Protein AF-A0A482VHX1-F1 (afdb_monomer)

InterPro domains:
  IPR001828 Receptor, ligand binding region [PF01094] (7-68)
  IPR028082 Periplasmic binding protein-like I [SSF53822] (9-68)
  IPR050726 Metabotropic Glutamate Receptor [PTHR24060] (8-67)

Foldseek 3Di:
DDDPPPPVPPDDPCVVVVVVLVVLVVQLVVVVCVVPCVVPPDPDDDPCSVPDDPVCSCVVRSVPDDDDPPPPPD

Solvent-accessible surface area (backbone atoms only — not comparable to full-atom values): 4900 Å² total; per-residue (Å²): 138,81,75,90,74,72,75,73,78,75,74,63,89,56,58,60,61,55,53,51,53,54,48,43,50,52,53,18,51,50,52,51,44,63,72,72,37,75,85,55,89,62,90,75,87,48,73,70,68,79,71,49,58,66,70,56,42,42,66,67,27,51,72,63,58,82,85,78,88,77,77,84,85,118

Structure (mmCIF, N/CA/C/O backbone):
data_AF-A0A482VHX1-F1
#
_entry.id   AF-A0A482VHX1-F1
#
loop_
_atom_site.group_PDB
_atom_site.id
_atom_site.type_symbol
_atom_site.label_atom_id
_atom_site.label_alt_id
_atom_site.label_comp_id
_atom_s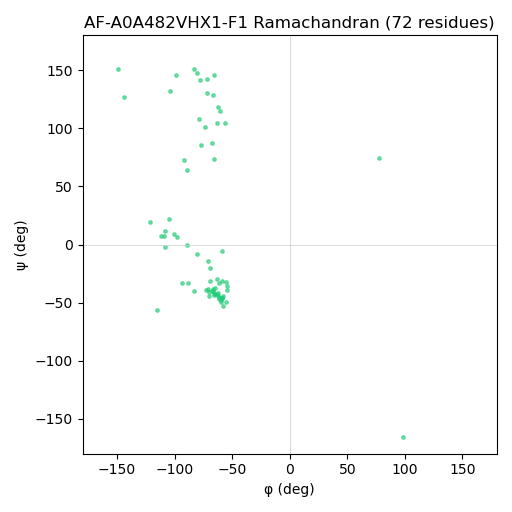ite.label_asym_id
_atom_site.label_entity_id
_atom_site.label_seq_id
_atom_site.pdbx_PDB_ins_code
_atom_site.Cartn_x
_atom_site.Cartn_y
_atom_site.Cartn_z
_atom_site.occupancy
_atom_site.B_iso_or_equiv
_atom_site.auth_seq_id
_atom_site.auth_comp_id
_atom_site.auth_asym_id
_atom_site.auth_atom_id
_atom_site.pdbx_PDB_model_num
ATOM 1 N N . MET A 1 1 ? -14.501 35.858 38.505 1.00 43.47 1 MET A N 1
ATOM 2 C CA . MET A 1 1 ? -13.874 34.524 38.423 1.00 43.47 1 MET A CA 1
ATOM 3 C C . MET A 1 1 ? -14.412 33.903 37.153 1.00 43.47 1 MET A C 1
ATOM 5 O O . MET A 1 1 ? -15.382 33.161 37.181 1.00 43.47 1 MET A O 1
ATOM 9 N N . ASN A 1 2 ? -13.890 34.429 36.045 1.00 47.19 2 ASN A N 1
ATOM 10 C CA . ASN A 1 2 ? -14.306 34.083 34.697 1.00 47.19 2 ASN A CA 1
ATOM 11 C C . ASN A 1 2 ? -13.635 32.773 34.302 1.00 47.19 2 ASN A C 1
ATOM 13 O O . ASN A 1 2 ? -12.494 32.535 34.688 1.00 47.19 2 ASN A O 1
ATOM 17 N N . GLU A 1 3 ? -14.362 32.020 33.482 1.00 50.44 3 GLU A N 1
ATOM 18 C CA . GLU A 1 3 ? -13.836 30.993 32.588 1.00 50.44 3 GLU A CA 1
ATOM 19 C C . GLU A 1 3 ? -13.460 29.661 33.248 1.00 50.44 3 GLU A C 1
ATOM 21 O O . GLU A 1 3 ? -12.305 29.260 33.326 1.00 50.44 3 GLU A O 1
ATOM 26 N N . ILE A 1 4 ? -14.507 28.896 33.588 1.00 55.69 4 ILE A N 1
ATOM 27 C CA . ILE A 1 4 ? -14.495 27.434 33.420 1.00 55.69 4 ILE A CA 1
ATOM 28 C C . ILE A 1 4 ? -14.430 27.174 31.906 1.00 5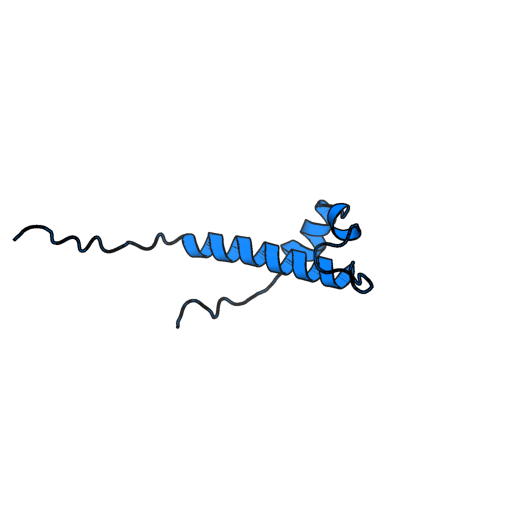5.69 4 ILE A C 1
ATOM 30 O O . ILE A 1 4 ? -15.421 26.843 31.263 1.00 55.69 4 ILE A O 1
ATOM 34 N N . ILE A 1 5 ? -13.263 27.414 31.314 1.00 55.91 5 ILE A N 1
ATOM 35 C CA . ILE A 1 5 ? -12.874 26.855 30.021 1.00 55.91 5 ILE A CA 1
ATOM 36 C C . ILE A 1 5 ? -12.210 25.523 30.363 1.00 55.91 5 ILE A C 1
ATOM 38 O O . ILE A 1 5 ? -11.018 25.320 30.178 1.00 55.91 5 ILE A O 1
ATOM 42 N N . ASP A 1 6 ? -13.003 24.620 30.929 1.00 57.50 6 ASP A N 1
ATOM 43 C CA . ASP A 1 6 ? -12.782 23.205 30.690 1.00 57.50 6 ASP A CA 1
ATOM 44 C C . ASP A 1 6 ? -13.663 22.900 29.481 1.00 57.50 6 ASP A C 1
ATOM 46 O O . ASP A 1 6 ? -14.777 22.389 29.592 1.00 57.50 6 ASP A O 1
ATOM 50 N N . VAL A 1 7 ? -13.232 23.371 28.304 1.00 60.81 7 VAL A N 1
ATOM 51 C CA . VAL A 1 7 ? -13.761 22.823 27.054 1.00 60.81 7 VAL A CA 1
ATOM 52 C C . VAL A 1 7 ? -13.212 21.411 27.047 1.00 60.81 7 VAL A C 1
ATOM 54 O O . VAL A 1 7 ? -12.096 21.173 26.592 1.00 60.81 7 VAL A O 1
ATOM 57 N N . ILE A 1 8 ? -13.950 20.504 27.680 1.00 61.47 8 ILE A N 1
ATOM 58 C CA . ILE A 1 8 ? -13.670 19.080 27.662 1.00 61.47 8 ILE A CA 1
ATOM 59 C C . ILE A 1 8 ? -13.643 18.737 26.178 1.00 61.47 8 ILE A C 1
ATOM 61 O O . ILE A 1 8 ? -14.672 18.783 25.504 1.00 61.47 8 ILE A O 1
ATOM 65 N N . TYR A 1 9 ? -12.443 18.539 25.640 1.00 59.22 9 TYR A N 1
ATOM 66 C CA . TYR A 1 9 ? -12.264 18.186 24.246 1.00 59.22 9 TYR A CA 1
ATOM 67 C C . TYR A 1 9 ? -12.937 16.832 24.049 1.00 59.22 9 TYR A C 1
ATOM 69 O O . TYR A 1 9 ? -12.440 15.804 24.507 1.00 59.22 9 TYR A O 1
ATOM 77 N N . GLU A 1 10 ? -14.108 16.839 23.423 1.00 63.84 10 GLU A N 1
ATOM 78 C CA . GLU A 1 10 ? -14.780 15.616 23.028 1.00 63.84 10 GLU A CA 1
ATOM 79 C C . GLU A 1 10 ? -14.009 15.071 21.830 1.00 63.84 10 GLU A C 1
ATOM 81 O O . GLU A 1 10 ? -14.079 15.603 20.718 1.00 63.84 10 GLU A O 1
ATOM 86 N N . GLN A 1 11 ? -13.175 14.065 22.087 1.00 61.72 11 GLN A N 1
ATOM 87 C CA . GLN A 1 11 ? -12.400 13.429 21.038 1.00 61.72 11 GLN A CA 1
ATOM 88 C C . GLN A 1 11 ? -13.384 12.838 20.027 1.00 61.72 11 GLN A C 1
ATOM 90 O O . GLN A 1 11 ? -14.179 11.955 20.353 1.00 61.72 11 GLN A O 1
ATOM 95 N N . GLU A 1 12 ? -13.374 13.376 18.806 1.00 64.56 12 GLU A N 1
ATOM 96 C CA . GLU A 1 12 ? -14.298 12.937 17.768 1.00 64.56 12 GLU A CA 1
ATOM 97 C C . GLU A 1 12 ? -14.012 11.457 17.484 1.00 64.56 12 GLU A C 1
ATOM 99 O O . GLU A 1 12 ? -12.896 11.063 17.137 1.00 64.56 12 GLU A O 1
ATOM 104 N N . SER A 1 13 ? -15.025 10.622 17.720 1.00 68.62 13 SER A N 1
ATOM 105 C CA . SER A 1 13 ? -14.911 9.157 17.737 1.00 68.62 13 SER A CA 1
ATOM 106 C C . SER A 1 13 ? -14.408 8.520 16.431 1.00 68.62 13 SER A C 1
ATOM 108 O O . SER A 1 13 ? -14.190 7.311 16.395 1.00 68.62 13 SER A O 1
ATOM 110 N N . LYS A 1 14 ? -14.227 9.294 15.353 1.00 76.50 14 LYS A N 1
ATOM 111 C CA . LYS A 1 14 ? -13.792 8.819 14.036 1.00 76.50 14 LYS A CA 1
ATOM 112 C C . LYS A 1 14 ? -12.368 9.215 13.681 1.00 76.50 14 LYS A C 1
ATOM 114 O O . LYS A 1 14 ? -11.890 8.784 12.633 1.00 76.50 14 LYS A O 1
ATOM 119 N N . VAL A 1 15 ? -11.669 9.968 14.533 1.00 83.81 15 VAL A N 1
ATOM 120 C CA . VAL A 1 15 ? -10.240 10.265 14.336 1.00 83.81 15 VAL A CA 1
ATOM 121 C C . VAL A 1 15 ? -9.443 8.970 14.168 1.00 83.81 15 VAL A C 1
ATOM 123 O O . VAL A 1 15 ? -8.559 8.916 13.315 1.00 83.81 15 VAL A O 1
ATOM 126 N N . GLN A 1 16 ? -9.823 7.906 14.881 1.00 78.50 16 GLN A N 1
ATOM 127 C CA . GLN A 1 16 ? -9.161 6.615 14.750 1.00 78.50 16 GLN A CA 1
ATOM 128 C C . GLN A 1 16 ? -9.270 6.026 13.342 1.00 78.50 16 GLN A C 1
ATOM 130 O O . GLN A 1 16 ? -8.254 5.684 12.752 1.00 78.50 16 GLN A O 1
ATOM 135 N N . PHE A 1 17 ? -10.458 6.067 12.728 1.00 87.69 17 PHE A N 1
ATOM 136 C CA . PHE A 1 17 ? -10.636 5.603 11.348 1.00 87.69 17 PHE A CA 1
ATOM 137 C C . PHE A 1 17 ? -9.752 6.358 10.349 1.00 87.69 17 PHE A C 1
ATOM 139 O O . PHE A 1 17 ? -9.336 5.792 9.338 1.00 87.69 17 PHE A O 1
ATOM 146 N N . VAL A 1 18 ? -9.464 7.638 10.607 1.00 90.00 18 VAL A N 1
ATOM 147 C CA . VAL A 1 18 ? -8.555 8.426 9.763 1.00 90.00 18 VAL A CA 1
ATOM 148 C C . VAL A 1 18 ? -7.120 7.933 9.925 1.00 90.00 18 VAL A C 1
ATOM 150 O O . VAL A 1 18 ? -6.422 7.761 8.923 1.00 90.00 18 VAL A O 1
ATOM 153 N N . VAL A 1 19 ? -6.689 7.673 11.162 1.00 89.19 19 VAL A N 1
ATOM 154 C CA . VAL A 1 19 ? -5.365 7.111 11.457 1.00 89.19 19 VAL A CA 1
ATOM 155 C C . VAL A 1 19 ? -5.207 5.752 10.779 1.00 89.19 19 VAL A C 1
ATOM 157 O O . VAL A 1 19 ? -4.228 5.545 10.061 1.00 89.19 19 VAL A O 1
ATOM 160 N N . ASP A 1 20 ? -6.197 4.873 10.906 1.00 90.81 20 ASP A N 1
ATOM 161 C CA . ASP A 1 20 ? -6.142 3.516 10.358 1.00 90.81 20 ASP A CA 1
ATOM 162 C C . ASP A 1 20 ? -6.136 3.533 8.836 1.00 90.81 20 ASP A C 1
ATOM 164 O O . ASP A 1 20 ? -5.375 2.797 8.207 1.00 90.81 20 ASP A O 1
ATOM 168 N N . ALA A 1 21 ? -6.930 4.416 8.222 1.00 93.50 21 ALA A N 1
ATOM 169 C CA . ALA A 1 21 ? -6.931 4.593 6.778 1.00 93.50 21 ALA A CA 1
ATOM 170 C C . ALA A 1 21 ? -5.541 5.011 6.281 1.00 93.50 21 ALA A C 1
ATOM 172 O O . ALA A 1 21 ? -4.996 4.388 5.368 1.00 93.50 21 ALA A O 1
ATOM 173 N N . VAL A 1 22 ? -4.927 6.024 6.900 1.00 95.19 22 VAL A N 1
ATOM 174 C CA . VAL A 1 22 ? -3.580 6.479 6.522 1.00 95.19 22 VAL A CA 1
ATOM 175 C C . VAL A 1 22 ? -2.549 5.371 6.742 1.00 95.19 22 VAL A C 1
ATOM 177 O O . VAL A 1 22 ? -1.694 5.142 5.881 1.00 95.19 22 VAL A O 1
ATOM 180 N N . TYR A 1 23 ? -2.648 4.643 7.854 1.00 95.25 23 TYR A N 1
ATOM 181 C CA . TYR A 1 23 ? -1.724 3.562 8.180 1.00 95.25 23 TYR A CA 1
ATOM 182 C C . TYR A 1 23 ? -1.845 2.376 7.212 1.00 95.25 23 TYR A C 1
ATOM 184 O O . TYR A 1 23 ? -0.831 1.825 6.778 1.00 95.25 23 TYR A O 1
ATOM 192 N N . ALA A 1 24 ? -3.063 2.041 6.781 1.00 96.56 24 ALA A N 1
ATOM 193 C CA . ALA A 1 24 ? -3.316 1.030 5.760 1.00 96.56 24 ALA A CA 1
ATOM 194 C C . ALA A 1 24 ? -2.621 1.375 4.433 1.00 96.56 24 ALA A C 1
ATOM 196 O O . ALA A 1 24 ? -1.929 0.531 3.857 1.00 96.56 24 ALA A O 1
ATOM 197 N N . PHE A 1 25 ? -2.727 2.627 3.972 1.00 97.31 25 PHE A N 1
ATOM 198 C CA . PHE A 1 25 ? -2.008 3.082 2.777 1.00 97.31 25 PHE A CA 1
ATOM 199 C C . PHE A 1 25 ? -0.489 3.039 2.963 1.00 97.31 25 PHE A C 1
ATOM 201 O O . PHE A 1 25 ? 0.221 2.591 2.059 1.00 97.31 25 PHE A O 1
ATOM 208 N N . ALA A 1 26 ? 0.016 3.464 4.124 1.00 96.38 26 ALA A N 1
ATOM 209 C CA . ALA A 1 26 ? 1.444 3.426 4.425 1.00 96.38 26 ALA A CA 1
ATOM 210 C C . ALA A 1 26 ? 1.997 1.993 4.359 1.00 96.38 26 ALA A C 1
ATOM 212 O O . ALA A 1 26 ? 3.021 1.752 3.716 1.00 96.38 26 ALA A O 1
ATOM 213 N N . LEU A 1 27 ? 1.293 1.028 4.957 1.00 96.75 27 LEU A N 1
ATOM 214 C CA . LEU A 1 27 ? 1.693 -0.377 4.952 1.00 96.75 27 LEU A CA 1
ATOM 215 C C . LEU A 1 27 ? 1.609 -0.997 3.547 1.00 96.75 27 LEU A C 1
ATOM 217 O O . LEU A 1 27 ? 2.517 -1.719 3.132 1.00 96.75 27 LEU A O 1
ATOM 221 N N . ALA A 1 28 ? 0.570 -0.667 2.777 1.00 97.88 28 ALA A N 1
ATOM 222 C CA . ALA A 1 28 ? 0.432 -1.119 1.395 1.00 97.88 28 ALA A CA 1
ATOM 223 C C . ALA A 1 28 ? 1.581 -0.605 0.508 1.00 97.88 28 ALA A C 1
ATOM 225 O O . ALA A 1 28 ? 2.199 -1.379 -0.226 1.00 97.88 28 ALA A O 1
ATOM 226 N N . LEU A 1 29 ? 1.913 0.688 0.607 1.00 96.88 29 LEU A N 1
ATOM 227 C CA . LEU A 1 29 ? 3.029 1.300 -0.121 1.00 96.88 29 LEU A CA 1
ATOM 228 C C . LEU A 1 29 ? 4.382 0.732 0.315 1.00 96.88 29 LEU A C 1
ATOM 230 O O . LEU A 1 29 ? 5.260 0.531 -0.522 1.00 96.88 29 LEU A O 1
ATOM 234 N N . HIS A 1 30 ? 4.550 0.441 1.605 1.00 95.25 30 HIS A N 1
ATOM 235 C CA . HIS A 1 30 ? 5.753 -0.200 2.122 1.00 95.25 30 HIS A CA 1
ATOM 236 C C . HIS A 1 30 ? 5.958 -1.598 1.523 1.00 95.25 30 HIS A C 1
ATOM 238 O O . HIS A 1 30 ? 7.061 -1.931 1.089 1.00 95.25 30 HIS A O 1
ATOM 244 N N . ASN A 1 31 ? 4.897 -2.402 1.440 1.00 96.44 31 ASN A N 1
ATOM 245 C CA . ASN A 1 31 ? 4.960 -3.725 0.820 1.00 96.44 31 ASN A CA 1
ATOM 246 C C . ASN A 1 31 ? 5.262 -3.628 -0.685 1.00 96.44 31 ASN A C 1
ATOM 248 O O . ASN A 1 31 ? 6.151 -4.326 -1.169 1.00 96.44 31 ASN A O 1
ATOM 252 N N . LEU A 1 32 ? 4.625 -2.691 -1.397 1.00 96.94 32 LEU A N 1
ATOM 253 C CA . LEU A 1 32 ? 4.934 -2.410 -2.803 1.00 96.94 32 LEU A CA 1
ATOM 254 C C . LEU A 1 32 ? 6.410 -2.022 -2.999 1.00 96.94 32 LEU A C 1
ATOM 256 O O . LEU A 1 32 ? 7.073 -2.522 -3.909 1.00 96.94 32 LEU A O 1
ATOM 260 N N . TYR A 1 33 ? 6.944 -1.154 -2.133 1.00 95.44 33 TYR A N 1
AT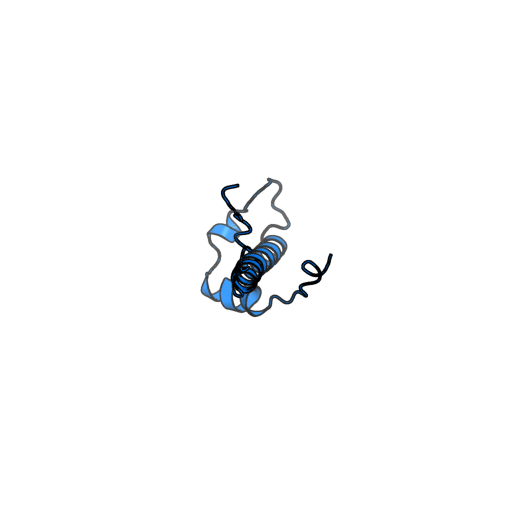OM 261 C CA . TYR A 1 33 ? 8.353 -0.760 -2.161 1.00 95.44 33 TYR A CA 1
ATOM 262 C C . TYR A 1 33 ? 9.273 -1.972 -1.989 1.00 95.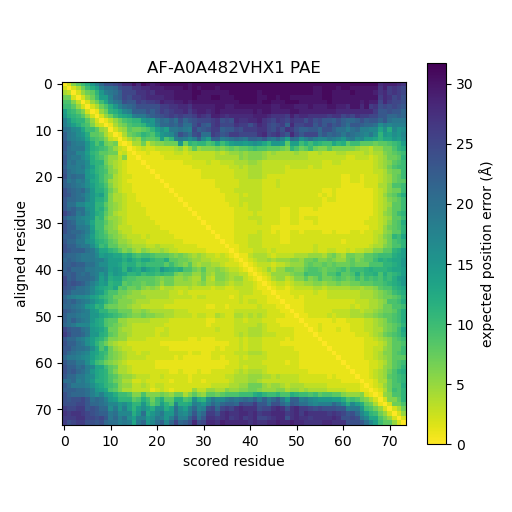44 33 TYR A C 1
ATOM 264 O O . TYR A 1 33 ? 10.234 -2.136 -2.739 1.00 95.44 33 TYR A O 1
ATOM 272 N N . ARG A 1 34 ? 8.974 -2.845 -1.020 1.00 93.56 34 ARG A N 1
ATOM 273 C CA . ARG A 1 34 ? 9.775 -4.046 -0.753 1.00 93.56 34 ARG A CA 1
ATOM 274 C C . ARG A 1 34 ? 9.792 -5.022 -1.921 1.00 93.56 34 ARG A C 1
ATOM 276 O O . ARG A 1 34 ? 10.794 -5.715 -2.084 1.00 93.56 34 ARG A O 1
ATOM 283 N N . ASP A 1 35 ? 8.735 -5.068 -2.723 1.00 95.00 35 ASP A N 1
ATOM 284 C CA . ASP A 1 35 ? 8.660 -5.961 -3.875 1.00 95.00 35 ASP A CA 1
ATOM 285 C C . ASP A 1 35 ? 9.345 -5.387 -5.117 1.00 95.00 35 ASP A C 1
ATOM 287 O O . ASP A 1 35 ? 10.058 -6.119 -5.804 1.00 95.00 35 ASP A O 1
ATOM 291 N N . LEU A 1 36 ? 9.197 -4.084 -5.377 1.00 94.94 36 LEU A N 1
ATOM 292 C CA . LEU A 1 36 ? 9.706 -3.450 -6.600 1.00 94.94 36 LEU A CA 1
ATOM 293 C C . LEU A 1 36 ? 11.102 -2.839 -6.471 1.00 94.94 36 LEU A C 1
ATOM 295 O O . LEU A 1 36 ? 11.849 -2.796 -7.446 1.00 94.94 36 LEU A O 1
ATOM 299 N N . CYS A 1 37 ? 11.455 -2.323 -5.296 1.00 94.12 37 CYS A N 1
ATOM 300 C CA . CYS A 1 37 ? 12.622 -1.461 -5.118 1.00 94.12 37 CYS A CA 1
ATOM 301 C C . CYS A 1 37 ? 13.810 -2.175 -4.445 1.00 94.12 37 CYS A C 1
ATOM 303 O O . CYS A 1 37 ? 14.680 -1.503 -3.896 1.00 94.12 37 CYS A O 1
ATOM 305 N N . LYS A 1 38 ? 13.884 -3.517 -4.485 1.00 87.81 38 LYS A N 1
ATOM 306 C CA . LYS A 1 38 ? 14.949 -4.309 -3.821 1.00 87.81 38 LYS A CA 1
ATOM 307 C C . LYS A 1 38 ? 16.365 -3.881 -4.218 1.00 87.81 38 LYS A C 1
ATOM 309 O O . LYS A 1 38 ? 17.239 -3.801 -3.364 1.00 87.81 38 LYS A O 1
ATOM 314 N N . ASP A 1 39 ? 16.559 -3.547 -5.492 1.00 87.38 39 ASP A N 1
ATOM 315 C CA . ASP A 1 39 ? 17.855 -3.134 -6.046 1.00 87.38 39 ASP A CA 1
ATOM 316 C C . ASP A 1 39 ? 18.011 -1.607 -6.150 1.00 87.38 39 ASP A 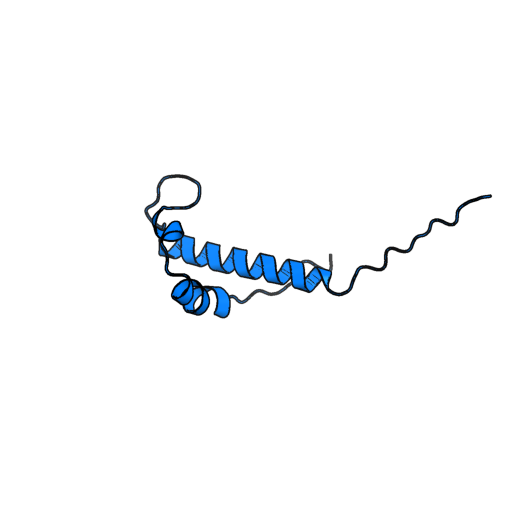C 1
ATOM 318 O O . ASP A 1 39 ? 18.987 -1.094 -6.712 1.00 87.38 39 ASP A O 1
ATOM 322 N N . TYR A 1 40 ? 17.049 -0.846 -5.624 1.00 90.06 40 TYR A N 1
ATOM 323 C CA . TYR A 1 40 ? 17.078 0.605 -5.697 1.00 90.06 40 TYR A CA 1
ATOM 324 C C . TYR A 1 40 ? 18.030 1.174 -4.640 1.00 90.06 40 TYR A C 1
ATOM 326 O O . TYR A 1 40 ? 17.756 1.171 -3.446 1.00 90.06 40 TYR A O 1
ATOM 334 N N . ARG A 1 41 ? 19.182 1.676 -5.094 1.00 84.44 41 ARG A N 1
ATOM 335 C CA . ARG A 1 41 ? 20.268 2.158 -4.218 1.00 84.44 41 ARG A CA 1
ATOM 336 C C . ARG A 1 41 ? 20.070 3.572 -3.667 1.00 84.44 41 ARG A C 1
ATOM 338 O O . ARG A 1 41 ? 20.887 4.031 -2.875 1.00 84.44 41 ARG A O 1
ATOM 345 N N . LYS A 1 42 ? 19.052 4.297 -4.136 1.00 87.00 42 LYS A N 1
ATOM 346 C CA . LYS A 1 42 ? 18.774 5.675 -3.714 1.00 87.00 42 LYS A CA 1
ATOM 347 C C . LYS A 1 42 ? 17.677 5.674 -2.658 1.00 87.00 42 LYS A C 1
ATOM 349 O O . LYS A 1 42 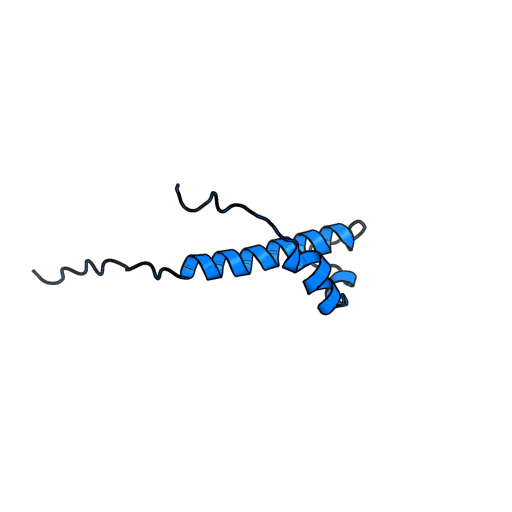? 16.746 4.882 -2.735 1.00 87.00 42 LYS A O 1
ATOM 354 N N . SER A 1 43 ? 17.758 6.601 -1.713 1.00 82.75 43 SER A N 1
ATOM 355 C CA . SER A 1 43 ? 16.673 6.837 -0.764 1.00 82.75 43 SER A CA 1
ATOM 356 C C . SER A 1 43 ? 15.431 7.386 -1.475 1.00 82.75 43 SER A C 1
ATOM 358 O O . SER A 1 43 ? 15.547 8.171 -2.419 1.00 82.75 43 SER A O 1
ATOM 360 N N . GLY A 1 44 ? 14.248 7.015 -0.986 1.00 86.94 44 GLY A N 1
ATOM 361 C CA . GLY A 1 44 ? 12.961 7.506 -1.484 1.00 86.94 44 GLY A CA 1
ATOM 362 C C . GLY A 1 44 ? 12.268 6.553 -2.458 1.00 86.94 44 GLY A C 1
ATOM 363 O O . GLY A 1 44 ? 12.612 5.380 -2.555 1.00 86.94 44 GLY A O 1
ATOM 364 N N . VAL A 1 45 ? 11.257 7.059 -3.165 1.00 91.06 45 VAL A N 1
ATOM 365 C CA . VAL A 1 45 ? 10.407 6.266 -4.066 1.00 91.06 45 VAL A CA 1
ATOM 366 C C . VAL A 1 45 ? 11.181 5.875 -5.328 1.00 91.06 45 VAL A C 1
ATOM 368 O O . VAL A 1 45 ? 11.790 6.730 -5.976 1.00 91.06 45 VAL A O 1
ATOM 371 N N . CYS A 1 46 ? 11.154 4.591 -5.700 1.00 94.12 46 CYS A N 1
ATOM 372 C CA . CYS A 1 46 ? 11.768 4.136 -6.945 1.00 94.12 46 CYS A CA 1
ATOM 373 C C . CYS A 1 46 ? 10.825 4.341 -8.150 1.00 94.12 46 CYS A C 1
ATOM 375 O O . CYS A 1 46 ? 9.604 4.263 -7.987 1.00 94.12 46 CYS A O 1
ATOM 377 N N . PRO A 1 47 ? 11.347 4.557 -9.377 1.00 94.31 47 PRO A N 1
ATOM 378 C CA . PRO A 1 47 ? 10.510 4.824 -10.554 1.00 94.31 47 PRO A CA 1
ATOM 379 C C . PRO A 1 47 ? 9.445 3.753 -10.828 1.00 94.31 47 PRO A C 1
ATOM 381 O O . PRO A 1 47 ? 8.343 4.083 -11.262 1.00 94.31 47 PRO A O 1
ATOM 384 N N . ALA A 1 48 ? 9.733 2.488 -10.500 1.00 94.25 48 ALA A N 1
ATOM 385 C CA . ALA A 1 48 ? 8.799 1.378 -10.676 1.00 94.25 48 ALA A CA 1
ATOM 386 C C . ALA A 1 48 ? 7.512 1.542 -9.849 1.00 94.25 48 ALA A C 1
ATOM 388 O O . ALA A 1 48 ? 6.446 1.156 -10.311 1.00 94.25 48 ALA A O 1
ATOM 389 N N . MET A 1 49 ? 7.584 2.160 -8.665 1.00 95.44 49 MET A N 1
ATOM 390 C CA . MET A 1 49 ? 6.388 2.452 -7.869 1.00 95.44 49 MET A CA 1
ATOM 391 C C . MET A 1 49 ? 5.533 3.553 -8.495 1.00 95.44 49 MET A C 1
ATOM 393 O O . MET A 1 49 ? 4.313 3.463 -8.468 1.00 95.44 49 MET A O 1
ATOM 397 N N . THR A 1 50 ? 6.157 4.585 -9.076 1.00 93.31 50 THR A N 1
ATOM 398 C CA . THR A 1 50 ? 5.424 5.722 -9.672 1.00 93.31 50 THR A CA 1
ATOM 399 C C . THR A 1 50 ? 4.651 5.356 -10.936 1.00 93.31 50 THR A C 1
ATOM 401 O O . THR A 1 50 ? 3.729 6.069 -11.316 1.00 93.31 50 THR A O 1
ATOM 404 N N . GLN A 1 51 ? 5.027 4.251 -11.580 1.00 94.69 51 GLN A N 1
ATOM 405 C CA . GLN A 1 51 ? 4.403 3.735 -12.799 1.00 94.69 51 GLN A CA 1
ATOM 406 C C . GLN A 1 51 ? 3.599 2.453 -12.536 1.00 94.69 51 GLN A C 1
ATOM 408 O O . GLN A 1 51 ? 3.169 1.797 -13.481 1.00 94.69 51 GLN A O 1
ATOM 413 N N . TYR A 1 52 ? 3.430 2.065 -11.268 1.00 96.50 52 TYR A N 1
ATOM 414 C CA . TYR A 1 52 ? 2.725 0.840 -10.918 1.00 96.50 52 TYR A CA 1
ATOM 415 C C . TYR A 1 52 ? 1.221 0.978 -11.165 1.00 96.50 52 TYR A C 1
ATOM 417 O O . TYR A 1 52 ? 0.636 2.033 -10.913 1.00 96.50 52 TYR A O 1
ATOM 425 N N . ASP A 1 53 ? 0.586 -0.094 -11.637 1.00 98.12 53 ASP A N 1
ATOM 426 C CA . ASP A 1 53 ? -0.850 -0.088 -11.903 1.00 98.12 53 ASP A CA 1
ATOM 427 C C . ASP A 1 53 ? -1.658 0.059 -10.602 1.00 98.12 53 ASP A C 1
ATOM 429 O O . ASP A 1 53 ? -1.465 -0.674 -9.628 1.00 98.12 53 ASP A O 1
ATOM 433 N N . GLY A 1 54 ? -2.585 1.019 -10.586 1.00 97.06 54 GLY A N 1
ATOM 434 C CA . GLY A 1 54 ? -3.390 1.331 -9.404 1.00 97.06 54 GLY A CA 1
ATOM 435 C C . GLY A 1 54 ? -4.401 0.238 -9.045 1.00 97.06 54 GLY A C 1
ATOM 436 O O . GLY A 1 54 ? -4.689 0.029 -7.865 1.00 97.06 54 GLY A O 1
ATOM 437 N N . GLY A 1 55 ? -4.922 -0.489 -10.038 1.00 98.19 55 GLY A N 1
ATOM 438 C CA . GLY A 1 55 ? -5.844 -1.604 -9.816 1.00 98.19 55 GLY A CA 1
ATOM 439 C C . GLY A 1 55 ? -5.144 -2.802 -9.176 1.00 98.19 55 GLY A C 1
ATOM 440 O O . GLY A 1 55 ? -5.673 -3.411 -8.242 1.00 98.19 55 GLY A O 1
ATOM 441 N N . ASP A 1 56 ? -3.932 -3.101 -9.631 1.00 98.12 56 ASP A N 1
ATOM 442 C CA . ASP A 1 56 ? -3.044 -4.085 -9.027 1.00 98.12 56 ASP A CA 1
ATOM 443 C C . ASP A 1 56 ? -2.590 -3.643 -7.637 1.00 98.12 56 ASP A C 1
ATOM 445 O O . ASP A 1 56 ? -2.608 -4.462 -6.719 1.00 98.12 56 ASP A O 1
ATOM 449 N N . PHE A 1 57 ? -2.253 -2.362 -7.441 1.00 98.19 57 PHE A N 1
ATOM 450 C CA . PHE A 1 57 ? -1.920 -1.832 -6.116 1.00 98.19 57 PHE A CA 1
ATOM 451 C C . PHE A 1 57 ? -3.051 -2.086 -5.114 1.00 98.19 57 PHE A C 1
ATOM 453 O O . PHE A 1 57 ? -2.827 -2.642 -4.035 1.00 98.19 57 PHE A O 1
ATOM 460 N N . TYR A 1 58 ? -4.277 -1.734 -5.509 1.00 98.12 58 TYR A N 1
ATOM 461 C CA . TYR A 1 58 ? -5.472 -1.914 -4.698 1.00 98.12 58 TYR A CA 1
ATOM 462 C C . TYR A 1 58 ? -5.683 -3.383 -4.311 1.00 98.12 58 TYR A C 1
ATOM 464 O O . TYR A 1 58 ? -5.798 -3.706 -3.129 1.00 98.12 58 TYR A O 1
ATOM 472 N N . LYS A 1 59 ? -5.680 -4.290 -5.296 1.00 98.25 59 LYS A N 1
ATOM 473 C CA . LYS A 1 59 ? -5.985 -5.713 -5.081 1.00 98.25 59 LYS A CA 1
ATOM 474 C C . LYS A 1 59 ? -4.878 -6.477 -4.359 1.00 98.25 59 LYS A C 1
ATOM 476 O O . LYS A 1 59 ? -5.177 -7.361 -3.565 1.00 98.25 59 LYS A O 1
ATOM 481 N N . LYS A 1 60 ? -3.611 -6.196 -4.678 1.00 97.88 60 LYS A N 1
ATOM 482 C CA . LYS A 1 60 ? -2.467 -6.981 -4.187 1.00 97.88 60 LYS A CA 1
ATOM 483 C C . LYS A 1 60 ? -1.932 -6.474 -2.856 1.00 97.88 60 LYS A C 1
ATOM 485 O O . LYS A 1 60 ? -1.475 -7.293 -2.064 1.00 97.88 60 LYS A O 1
ATOM 490 N N . TYR A 1 61 ? -1.999 -5.167 -2.608 1.00 98.06 61 TYR A N 1
ATOM 491 C CA . TYR A 1 61 ? -1.393 -4.565 -1.423 1.00 98.06 61 TYR A CA 1
ATOM 492 C C . TYR A 1 61 ? -2.438 -3.966 -0.499 1.00 98.06 61 TYR A C 1
ATOM 494 O O . TYR A 1 61 ? -2.494 -4.379 0.653 1.00 98.06 61 TYR A O 1
ATOM 502 N N . LEU A 1 62 ? -3.284 -3.047 -0.981 1.00 97.75 62 LEU A N 1
ATOM 503 C CA . LEU A 1 62 ? -4.188 -2.311 -0.091 1.00 97.75 62 LEU A CA 1
ATOM 504 C C . LEU A 1 62 ? -5.249 -3.206 0.560 1.00 97.75 62 LEU A C 1
ATOM 506 O O . LEU A 1 62 ? -5.466 -3.099 1.759 1.00 97.75 62 LEU A O 1
ATOM 510 N N . LEU A 1 63 ? -5.872 -4.117 -0.191 1.00 97.56 63 LEU A N 1
ATOM 511 C CA . LEU A 1 63 ? -6.849 -5.065 0.366 1.00 97.56 63 LEU A CA 1
ATOM 512 C C . LEU A 1 63 ? -6.228 -6.158 1.251 1.00 97.56 63 LEU A C 1
ATOM 514 O O . LEU A 1 63 ? -6.955 -6.832 1.974 1.00 97.56 63 LEU A O 1
ATOM 518 N N . ASN A 1 64 ? -4.905 -6.335 1.198 1.00 97.00 64 ASN A N 1
ATOM 519 C CA . ASN A 1 64 ? -4.191 -7.417 1.882 1.00 97.00 64 ASN A CA 1
ATOM 520 C C . ASN A 1 64 ? -3.371 -6.928 3.088 1.00 97.00 64 ASN A C 1
ATOM 522 O O . ASN A 1 64 ? -2.541 -7.676 3.610 1.00 97.00 64 ASN A O 1
ATOM 526 N N . VAL A 1 65 ? -3.557 -5.680 3.531 1.00 96.38 65 VAL A N 1
ATOM 527 C CA . VAL A 1 65 ? -2.924 -5.190 4.762 1.00 96.38 65 VAL A CA 1
ATOM 528 C C . VAL A 1 65 ? -3.664 -5.704 5.995 1.00 96.38 65 VAL A C 1
ATOM 530 O O . VAL A 1 65 ? -4.888 -5.765 6.026 1.00 96.38 65 VAL A O 1
ATOM 533 N N . SER A 1 66 ? -2.908 -6.050 7.033 1.00 93.12 66 SER A N 1
ATOM 534 C CA . SER A 1 66 ? -3.438 -6.410 8.346 1.00 93.12 66 SER A CA 1
ATOM 535 C C . SER A 1 66 ? -2.488 -5.878 9.407 1.00 93.12 66 SER A C 1
ATOM 537 O O . SER A 1 66 ? -1.288 -6.147 9.357 1.00 93.12 66 SER A O 1
ATOM 539 N N . PHE A 1 67 ? -3.019 -5.129 10.364 1.00 91.31 67 PHE A N 1
ATOM 540 C CA . PHE A 1 67 ? -2.277 -4.592 11.497 1.00 91.31 67 PHE A CA 1
ATOM 541 C C . PHE A 1 67 ? -3.208 -4.488 12.704 1.00 91.31 67 PHE A C 1
ATOM 543 O O . PHE A 1 67 ? -4.420 -4.357 12.555 1.00 91.31 67 PHE A O 1
ATOM 550 N N . THR A 1 68 ? -2.637 -4.596 13.901 1.00 82.62 68 THR A N 1
ATOM 551 C CA . THR A 1 68 ? -3.363 -4.415 15.159 1.00 82.62 68 THR A CA 1
ATOM 552 C C . THR A 1 68 ? -3.023 -3.056 15.740 1.00 82.62 68 THR A C 1
ATOM 554 O O . THR A 1 68 ? -1.849 -2.700 15.859 1.00 82.62 68 THR A O 1
ATOM 557 N N . GLU A 1 69 ? -4.044 -2.316 16.143 1.00 66.94 69 GLU A N 1
ATOM 558 C CA . GLU A 1 69 ? -3.881 -1.047 16.839 1.00 66.94 69 GLU A CA 1
ATOM 559 C C . GLU A 1 69 ? -3.516 -1.275 18.300 1.00 66.94 69 GLU A C 1
ATOM 561 O O . GLU A 1 69 ? -4.357 -1.306 19.193 1.00 66.94 69 GLU A O 1
ATOM 566 N N . THR A 1 70 ? -2.225 -1.450 18.557 1.00 61.84 70 THR A N 1
ATOM 567 C CA . THR A 1 70 ? -1.713 -1.552 19.929 1.00 61.84 70 THR A CA 1
ATOM 568 C C . THR A 1 70 ? -1.351 -0.179 20.516 1.00 61.84 70 THR A C 1
ATOM 570 O O . THR A 1 70 ? -0.916 -0.099 21.658 1.00 61.84 70 THR A O 1
ATOM 573 N N . TRP A 1 71 ? -1.522 0.914 19.762 1.00 62.34 71 TRP A N 1
ATOM 574 C CA . TRP A 1 71 ? -0.946 2.231 20.080 1.00 62.34 71 TRP A CA 1
ATOM 575 C C . TRP A 1 71 ? -1.904 3.250 20.718 1.00 62.34 71 TRP A C 1
ATOM 577 O O . TRP A 1 71 ? -1.523 4.404 20.870 1.00 62.34 71 TRP A O 1
ATOM 587 N N . LEU A 1 72 ? -3.117 2.858 21.123 1.00 51.91 72 LEU A N 1
ATOM 588 C CA . LEU A 1 72 ? -4.098 3.785 21.725 1.00 51.91 72 LEU A CA 1
ATOM 589 C C . LEU A 1 72 ? -4.398 3.543 23.208 1.00 51.91 72 LEU A C 1
ATOM 591 O O . LEU A 1 72 ? -5.318 4.156 23.744 1.00 51.91 72 LEU A O 1
ATOM 595 N N . ILE A 1 73 ? -3.672 2.645 23.880 1.00 46.94 73 ILE A N 1
ATOM 596 C CA . ILE A 1 73 ? -3.924 2.323 25.300 1.00 46.94 73 ILE A CA 1
ATOM 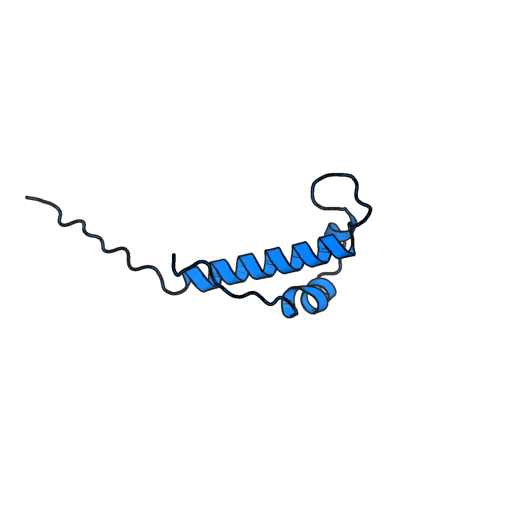597 C C . ILE A 1 73 ? -2.704 2.577 26.200 1.00 46.94 73 ILE A C 1
ATOM 599 O O .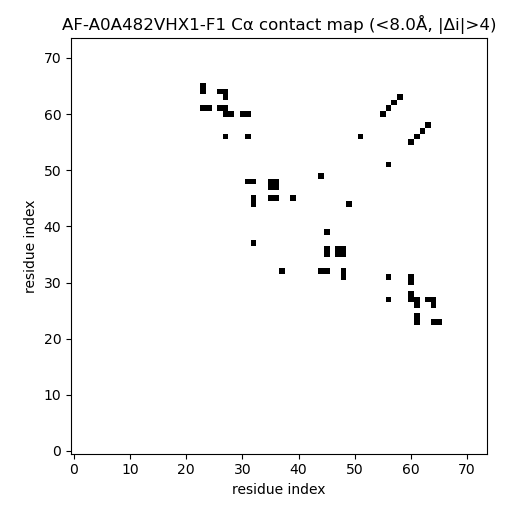 ILE A 1 73 ? -2.636 2.049 27.308 1.00 46.94 73 ILE A O 1
ATOM 603 N N . THR A 1 74 ? -1.741 3.389 25.755 1.00 43.25 74 THR A N 1
ATOM 604 C CA . THR A 1 74 ? -0.634 3.871 26.602 1.00 43.25 74 THR A CA 1
ATOM 605 C C . THR A 1 74 ? -0.484 5.371 26.506 1.00 43.25 74 THR A C 1
ATOM 607 O O . THR A 1 74 ? -0.415 5.845 25.350 1.00 43.25 74 THR A O 1
#

Sequence (74 aa):
MNEIIDVIYEQESKVQFVVDAVYAFALALHNLYRDLCKDYRKSGVCPAMTQYDGGDFYKKYLLNVSFTETWLIT

pLDD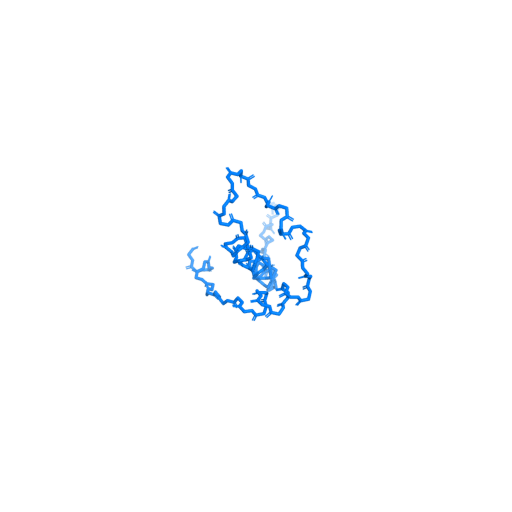T: mean 83.86, std 16.85, range [43.25, 98.25]

Secondary structure (DSSP, 8-state):
------------TTHHHHHHHHHHHHHHHHHHHHHH-TT--SSS--HHHHTS-HHHHHHHTGGG------SS--

Mean predicted aligned error: 9.6 Å

Organism: Asbolus verrucosus (NCBI:txid1661398)

Radius of gyration: 19.09 Å; Cα contacts (8 Å, |Δi|>4): 33; chains: 1; bounding box: 35×42×51 Å